Protein AF-A0A7M1AX62-F1 (afdb_monomer_lite)

pLDDT: mean 87.51, std 15.7, range [32.75, 97.38]

Structure (mmCIF, N/CA/C/O backbone):
data_AF-A0A7M1AX62-F1
#
_entry.id   AF-A0A7M1AX62-F1
#
loop_
_atom_site.group_PDB
_atom_site.id
_atom_site.type_symbol
_atom_site.label_atom_id
_atom_site.label_alt_id
_atom_site.label_comp_id
_atom_site.label_asym_id
_atom_site.label_entity_id
_atom_site.label_seq_id
_atom_site.pdbx_PDB_ins_code
_atom_site.Cartn_x
_atom_site.Cartn_y
_atom_site.Cartn_z
_atom_site.occupancy
_atom_site.B_iso_or_equiv
_atom_site.auth_seq_id
_atom_site.auth_comp_id
_atom_site.auth_asym_id
_atom_site.auth_atom_id
_atom_site.pdbx_PDB_model_num
ATOM 1 N N . MET A 1 1 ? 12.061 13.357 -17.470 1.00 38.53 1 MET A N 1
ATOM 2 C CA . MET A 1 1 ? 11.250 14.117 -16.501 1.00 38.53 1 MET A CA 1
ATOM 3 C C . MET A 1 1 ? 10.064 13.229 -16.221 1.00 38.53 1 MET A C 1
ATOM 5 O O . MET A 1 1 ? 9.135 13.228 -17.014 1.00 38.53 1 MET A O 1
ATOM 9 N N . GLU A 1 2 ? 10.196 12.360 -15.226 1.00 40.31 2 GLU A N 1
ATOM 10 C CA . GLU A 1 2 ? 9.164 11.384 -14.870 1.00 40.31 2 GLU A CA 1
ATOM 11 C C . GLU A 1 2 ? 8.311 12.013 -13.772 1.00 40.31 2 GLU A C 1
ATOM 13 O O . GLU A 1 2 ? 8.803 12.380 -12.705 1.00 40.31 2 GLU A O 1
ATOM 18 N N . LEU A 1 3 ? 7.058 12.280 -14.125 1.00 43.25 3 LEU A N 1
ATOM 19 C CA . LEU A 1 3 ? 6.041 12.811 -13.232 1.00 43.25 3 LEU A CA 1
ATOM 20 C C . LEU A 1 3 ? 5.415 11.608 -12.517 1.00 43.25 3 LEU A C 1
ATOM 22 O O . LEU A 1 3 ? 4.467 11.019 -13.019 1.00 43.25 3 LEU A O 1
ATOM 26 N N . HIS A 1 4 ? 5.989 11.223 -11.379 1.00 51.25 4 HIS A N 1
ATOM 27 C CA . HIS A 1 4 ? 5.451 10.187 -10.492 1.00 51.25 4 HIS A CA 1
ATOM 28 C C . HIS A 1 4 ? 4.299 10.771 -9.661 1.00 51.25 4 HIS A C 1
ATOM 30 O O . HIS A 1 4 ? 4.514 11.179 -8.523 1.00 51.25 4 HIS A O 1
ATOM 36 N N . GLY A 1 5 ? 3.111 10.938 -10.249 1.00 49.91 5 GLY A N 1
ATOM 37 C CA . GLY A 1 5 ? 1.993 11.545 -9.510 1.00 49.91 5 GLY A CA 1
ATOM 38 C C . GLY A 1 5 ? 0.576 11.307 -10.026 1.00 49.91 5 GLY A C 1
ATOM 39 O O . GLY A 1 5 ? -0.352 11.786 -9.388 1.00 49.91 5 GLY A O 1
ATOM 40 N N . ASP A 1 6 ? 0.387 10.588 -11.136 1.00 54.06 6 ASP A N 1
ATOM 41 C CA . ASP A 1 6 ? -0.943 10.362 -11.734 1.00 54.06 6 ASP A CA 1
ATOM 42 C C . ASP A 1 6 ? -1.191 8.884 -12.115 1.00 54.06 6 ASP A C 1
ATOM 44 O O . ASP A 1 6 ? -2.108 8.595 -12.885 1.00 54.06 6 ASP A O 1
ATOM 48 N N . GLU A 1 7 ? -0.390 7.931 -11.623 1.00 62.75 7 GLU A N 1
ATOM 49 C CA . GLU A 1 7 ? -0.633 6.510 -11.916 1.00 62.75 7 GLU A CA 1
ATOM 50 C C . GLU A 1 7 ? -1.846 6.002 -11.132 1.00 62.75 7 GLU A C 1
ATOM 52 O O . GLU A 1 7 ? -1.963 6.176 -9.915 1.00 62.75 7 GLU A O 1
ATOM 57 N N . HIS A 1 8 ? -2.791 5.375 -11.836 1.00 84.62 8 HIS A N 1
ATOM 58 C CA . HIS A 1 8 ? -3.988 4.859 -11.188 1.00 84.62 8 HIS A CA 1
ATOM 59 C C . HIS A 1 8 ? -3.603 3.683 -10.267 1.00 84.62 8 HIS A C 1
ATOM 61 O O . HIS A 1 8 ? -2.853 2.803 -10.685 1.00 84.62 8 HIS A O 1
ATOM 67 N N . PRO A 1 9 ? -4.182 3.549 -9.056 1.00 88.69 9 PRO A 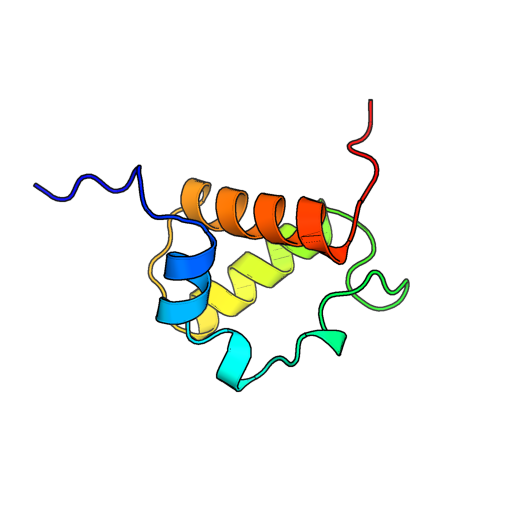N 1
ATOM 68 C CA . PRO A 1 9 ? -3.846 2.458 -8.131 1.00 88.69 9 PRO A CA 1
ATOM 69 C C . PRO A 1 9 ? -3.973 1.048 -8.724 1.00 88.69 9 PRO A C 1
ATOM 71 O O . PRO A 1 9 ? -3.291 0.125 -8.292 1.00 88.69 9 PRO A O 1
ATOM 74 N N . GLN A 1 10 ? -4.857 0.876 -9.711 1.00 89.94 10 GLN A N 1
ATOM 75 C CA . GLN A 1 10 ? -5.009 -0.384 -10.434 1.00 89.94 10 GLN A CA 1
ATOM 76 C C . GLN A 1 10 ? -3.810 -0.674 -11.351 1.00 89.94 10 GLN A C 1
ATOM 78 O O . GLN A 1 10 ? -3.387 -1.821 -11.418 1.00 89.94 10 GLN A O 1
ATOM 83 N N . GLU A 1 11 ? -3.251 0.344 -12.007 1.00 92.31 11 GLU A N 1
ATOM 84 C CA . GLU A 1 11 ? -2.075 0.217 -12.880 1.00 92.31 11 GLU A CA 1
ATOM 85 C C . GLU A 1 11 ? -0.841 -0.134 -12.051 1.00 92.31 11 GLU A C 1
ATOM 87 O O . GLU A 1 11 ? -0.163 -1.109 -12.359 1.00 92.31 11 GLU A O 1
ATOM 92 N N . LEU A 1 12 ? -0.651 0.545 -10.913 1.00 94.25 12 LEU A N 1
ATOM 93 C CA . LEU A 1 12 ? 0.366 0.181 -9.926 1.00 94.25 12 LEU A CA 1
ATOM 94 C C . LEU A 1 12 ? 0.237 -1.306 -9.549 1.00 94.25 12 LEU A C 1
ATOM 96 O O . LEU A 1 12 ? 1.173 -2.089 -9.699 1.00 94.25 12 LEU A O 1
ATOM 100 N N . MET A 1 13 ? -0.944 -1.747 -9.112 1.00 93.50 13 MET A N 1
ATOM 101 C CA . MET A 1 13 ? -1.159 -3.149 -8.730 1.00 93.50 13 MET A CA 1
ATOM 102 C C . MET A 1 13 ? -0.867 -4.156 -9.854 1.00 93.50 13 MET A C 1
ATOM 104 O O . MET A 1 13 ? -0.367 -5.255 -9.574 1.00 93.50 13 MET A O 1
ATOM 108 N N . AS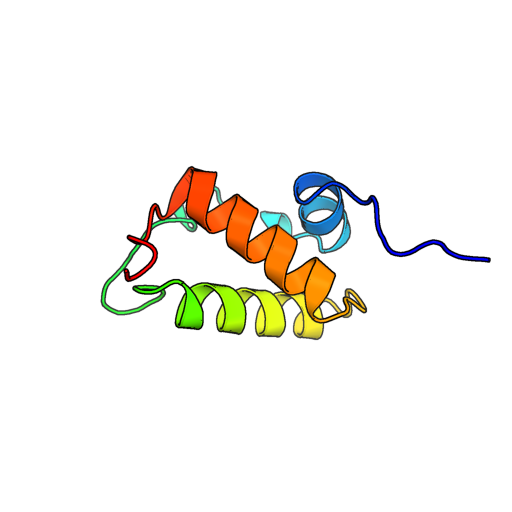P A 1 14 ? -1.189 -3.803 -11.097 1.00 92.62 14 ASP A N 1
ATOM 109 C CA . ASP A 1 14 ? -0.939 -4.643 -12.265 1.00 92.62 14 ASP A CA 1
ATOM 110 C C . ASP A 1 14 ? 0.572 -4.719 -12.566 1.00 92.62 14 ASP A C 1
ATOM 112 O O . ASP A 1 14 ? 1.106 -5.823 -12.714 1.00 92.62 14 ASP A O 1
ATOM 116 N N . ASP A 1 15 ? 1.287 -3.592 -12.518 1.00 93.12 15 ASP A N 1
ATOM 117 C CA . ASP A 1 15 ? 2.739 -3.507 -12.734 1.00 93.12 15 ASP A CA 1
ATOM 118 C C . ASP A 1 15 ? 3.539 -4.230 -11.642 1.00 93.12 15 ASP A C 1
ATOM 120 O O . ASP A 1 15 ? 4.478 -4.986 -11.923 1.00 93.12 15 ASP A O 1
ATOM 124 N N . ALA A 1 16 ? 3.113 -4.109 -10.382 1.00 94.00 16 ALA A N 1
ATOM 125 C CA . ALA A 1 16 ? 3.676 -4.872 -9.266 1.00 94.00 16 ALA A CA 1
ATOM 126 C C . ALA A 1 16 ? 3.255 -6.351 -9.260 1.00 94.00 16 ALA A C 1
ATOM 128 O O . ALA A 1 16 ? 3.642 -7.099 -8.358 1.00 94.00 16 ALA A O 1
ATOM 129 N N . ASN A 1 17 ? 2.484 -6.798 -10.259 1.00 93.44 17 ASN A N 1
ATOM 130 C CA . ASN A 1 17 ? 2.045 -8.178 -10.427 1.00 93.44 17 ASN A CA 1
ATOM 131 C C . ASN A 1 17 ? 1.334 -8.744 -9.183 1.00 93.44 17 ASN A C 1
ATOM 133 O O . ASN A 1 17 ? 1.489 -9.927 -8.857 1.00 93.44 17 ASN A O 1
ATOM 137 N N . CYS A 1 18 ? 0.527 -7.936 -8.481 1.00 93.88 18 CYS A N 1
ATOM 138 C CA . CYS A 1 18 ? -0.125 -8.352 -7.232 1.00 93.88 18 CYS A CA 1
ATOM 139 C C . CYS A 1 18 ? -0.924 -9.657 -7.396 1.00 93.88 18 CYS A C 1
ATOM 141 O O . CYS A 1 18 ? -0.863 -10.554 -6.551 1.00 93.88 18 CYS A O 1
ATOM 143 N N . MET A 1 19 ? -1.615 -9.807 -8.528 1.00 94.06 19 MET A N 1
ATOM 144 C CA . MET A 1 19 ? -2.465 -10.967 -8.816 1.00 94.06 19 MET A CA 1
ATOM 145 C C . MET A 1 19 ? -1.692 -12.248 -9.165 1.00 94.06 19 MET A C 1
ATOM 147 O O . MET A 1 19 ? -2.292 -13.309 -9.319 1.00 94.06 19 MET A O 1
ATOM 151 N N . ARG A 1 20 ? -0.357 -12.197 -9.265 1.00 94.50 20 ARG A N 1
ATOM 152 C CA . ARG A 1 20 ? 0.468 -13.404 -9.428 1.00 94.50 20 ARG A CA 1
ATOM 153 C C . ARG A 1 20 ? 0.472 -14.269 -8.165 1.00 94.50 20 ARG A C 1
ATOM 155 O O . ARG A 1 20 ? 0.573 -15.491 -8.267 1.00 94.50 20 ARG A O 1
ATOM 162 N N . CYS A 1 21 ? 0.386 -13.634 -6.996 1.00 94.75 21 CYS A N 1
ATOM 163 C CA . CYS A 1 21 ? 0.393 -14.296 -5.689 1.00 94.75 21 CYS A CA 1
ATOM 164 C C . CYS A 1 21 ? -0.951 -14.196 -4.957 1.00 94.75 21 CYS A C 1
ATOM 166 O O . CYS A 1 21 ? -1.193 -14.983 -4.046 1.00 94.75 21 CYS A O 1
ATOM 168 N N . HIS A 1 22 ? -1.803 -13.243 -5.337 1.00 92.56 22 HIS A N 1
ATOM 169 C CA . HIS A 1 22 ? -3.095 -12.998 -4.706 1.00 92.56 22 HIS A CA 1
ATOM 170 C C . HIS A 1 22 ? -4.260 -13.338 -5.634 1.00 92.56 22 HIS A C 1
ATOM 172 O O . HIS A 1 22 ? -4.221 -13.078 -6.834 1.00 92.56 22 HIS A O 1
ATOM 178 N N . ALA A 1 23 ? -5.339 -13.847 -5.052 1.00 94.00 23 ALA A N 1
ATOM 179 C CA . ALA A 1 23 ? -6.669 -13.841 -5.636 1.00 94.00 23 ALA A CA 1
ATOM 180 C C . ALA A 1 23 ? -7.514 -12.735 -4.991 1.00 94.00 23 ALA A C 1
ATOM 182 O O . ALA A 1 23 ? -7.235 -12.276 -3.887 1.00 94.00 23 ALA A O 1
ATOM 183 N N . THR A 1 24 ? -8.612 -12.337 -5.638 1.00 89.50 24 THR A N 1
ATOM 184 C CA . THR A 1 24 ? -9.520 -11.313 -5.087 1.00 89.50 24 THR A CA 1
ATOM 185 C C . THR A 1 24 ? -10.051 -11.686 -3.697 1.00 89.50 24 THR A C 1
ATOM 187 O O . THR A 1 24 ? -10.292 -10.804 -2.883 1.00 89.50 24 THR A O 1
ATOM 190 N N . SER A 1 25 ? -10.185 -12.985 -3.401 1.00 90.00 25 SER A N 1
ATOM 191 C CA . SER A 1 25 ? -10.591 -13.502 -2.087 1.00 90.00 25 S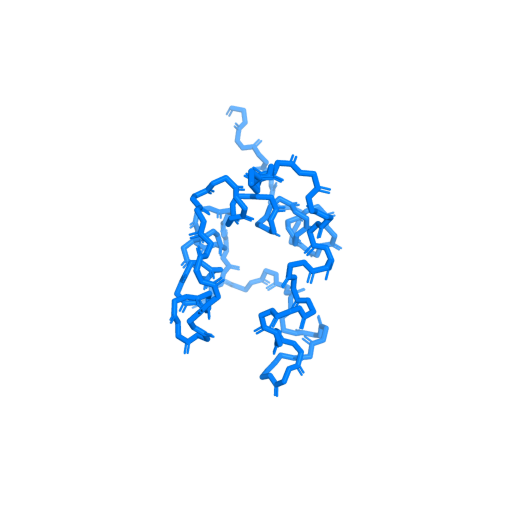ER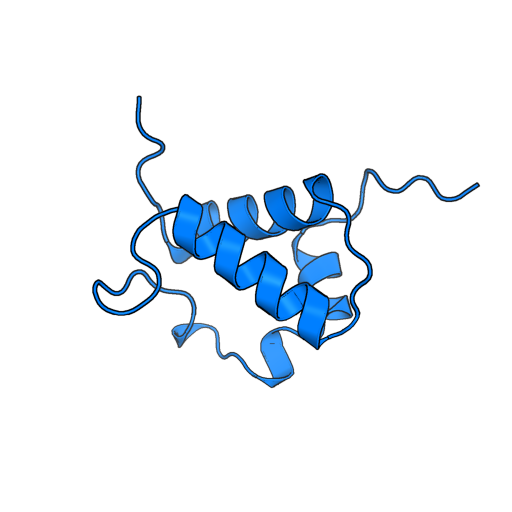 A CA 1
ATOM 192 C C . SER A 1 25 ? -9.563 -13.284 -0.971 1.00 90.00 25 SER A C 1
ATOM 194 O O . SER A 1 25 ? -9.898 -13.460 0.195 1.00 90.00 25 SER A O 1
ATOM 196 N N . ASP A 1 26 ? -8.313 -12.948 -1.299 1.00 92.19 26 ASP A N 1
ATOM 197 C CA . ASP A 1 26 ? -7.295 -12.620 -0.296 1.00 92.19 26 ASP A CA 1
ATOM 198 C C . ASP A 1 26 ? -7.438 -11.186 0.226 1.00 92.19 26 ASP A C 1
ATOM 200 O O . ASP A 1 26 ? -6.924 -10.870 1.301 1.00 92.19 26 ASP A O 1
ATOM 204 N N . PHE A 1 27 ? -8.139 -10.322 -0.514 1.00 93.19 27 PHE A N 1
ATOM 205 C CA . PHE A 1 27 ? -8.412 -8.947 -0.117 1.00 93.19 27 PHE A CA 1
ATOM 206 C C . PHE A 1 27 ? -9.685 -8.892 0.721 1.00 93.19 27 PHE A C 1
ATOM 208 O O . PHE A 1 27 ? -10.759 -8.543 0.240 1.00 93.19 27 PHE A O 1
ATOM 215 N N . GLU A 1 28 ? -9.567 -9.262 1.990 1.00 91.50 28 GLU A N 1
ATOM 216 C CA . GLU A 1 28 ? -10.645 -9.112 2.962 1.00 91.50 28 GLU A CA 1
ATOM 217 C C . GLU A 1 28 ? -10.091 -8.956 4.387 1.00 91.50 28 GLU A C 1
ATOM 219 O O . GLU A 1 28 ? -9.017 -9.489 4.700 1.00 91.50 28 GLU A O 1
ATOM 224 N N . PRO A 1 29 ? -10.802 -8.249 5.284 1.00 88.88 29 PRO A N 1
ATOM 225 C CA . PRO A 1 29 ? -10.389 -8.124 6.673 1.00 88.88 29 PRO A CA 1
ATOM 226 C C . PRO A 1 29 ? -10.363 -9.483 7.371 1.00 88.88 29 PRO A C 1
ATOM 228 O O . PRO A 1 29 ? -11.359 -10.205 7.372 1.00 88.88 29 PRO A O 1
ATOM 231 N N . ARG A 1 30 ? -9.252 -9.808 8.036 1.00 89.88 30 ARG A N 1
ATOM 232 C CA . ARG A 1 30 ? -9.152 -10.989 8.908 1.00 89.88 30 ARG A CA 1
ATOM 233 C C . ARG A 1 30 ? -8.395 -10.640 10.178 1.00 89.88 30 ARG A C 1
ATOM 235 O O . ARG A 1 30 ? -7.334 -10.016 10.103 1.00 89.88 30 ARG A O 1
ATOM 242 N N . GLU A 1 31 ? -8.925 -11.029 11.337 1.00 83.38 31 GLU A N 1
ATOM 243 C CA . GLU A 1 31 ? -8.372 -10.640 12.643 1.00 83.38 31 GLU A CA 1
ATOM 244 C C . GLU A 1 31 ? -6.902 -11.045 12.804 1.00 83.38 31 GLU A C 1
ATOM 246 O O . GLU A 1 31 ? -6.098 -10.260 13.315 1.00 83.38 31 GLU A O 1
ATOM 251 N N . GLU A 1 32 ? -6.549 -12.232 12.314 1.00 86.88 32 GLU A N 1
ATOM 252 C CA . GLU A 1 32 ? -5.213 -12.820 12.353 1.00 86.88 32 GLU A CA 1
ATOM 253 C C . GLU A 1 32 ? -4.268 -12.302 11.257 1.00 86.88 32 GLU A C 1
ATOM 255 O O . GLU A 1 32 ? -3.059 -12.517 11.344 1.00 86.88 32 GLU A O 1
ATOM 260 N N . LYS A 1 33 ? -4.797 -11.606 10.242 1.00 87.38 33 LYS A N 1
ATOM 261 C CA . LYS A 1 33 ? -4.018 -11.023 9.141 1.00 87.38 33 LYS A CA 1
ATOM 262 C C . LYS A 1 33 ? -4.116 -9.491 9.163 1.00 87.38 33 LYS A C 1
ATOM 264 O O . LYS A 1 33 ? -3.644 -8.820 10.089 1.00 87.38 33 LYS A O 1
ATOM 269 N N . VAL A 1 34 ? -4.714 -8.929 8.116 1.00 93.50 34 VAL A N 1
ATOM 270 C CA . VAL A 1 34 ? -4.929 -7.502 7.924 1.00 93.50 34 VAL A CA 1
ATOM 271 C C . VAL A 1 34 ? -6.274 -7.139 8.545 1.00 93.50 34 VAL A C 1
ATOM 273 O O . VAL A 1 34 ? -7.331 -7.494 8.033 1.00 93.50 34 VAL A O 1
ATOM 276 N N . ASN A 1 35 ? -6.222 -6.433 9.673 1.00 93.75 35 ASN A N 1
ATOM 277 C CA . ASN A 1 35 ? -7.395 -6.042 10.463 1.00 93.75 35 ASN A CA 1
ATOM 278 C C . ASN A 1 35 ? -7.477 -4.526 10.722 1.00 93.75 35 ASN A C 1
ATOM 280 O O . ASN A 1 35 ? -8.263 -4.069 11.547 1.00 93.75 35 ASN A O 1
ATOM 284 N N . SER A 1 36 ? -6.619 -3.748 10.065 1.00 95.44 36 SER A N 1
ATOM 285 C CA . SER A 1 36 ? -6.598 -2.290 10.147 1.00 95.44 36 SER A CA 1
ATOM 286 C C . SER A 1 36 ? -5.887 -1.707 8.932 1.00 95.44 36 SER A C 1
ATOM 288 O O . SER A 1 36 ? -4.997 -2.348 8.367 1.00 95.44 36 SER A O 1
ATOM 290 N N . PHE A 1 37 ? -6.206 -0.455 8.597 1.00 95.44 37 PHE A N 1
ATOM 291 C CA . PHE A 1 37 ? -5.563 0.267 7.498 1.00 95.44 37 PHE A CA 1
ATOM 292 C C . PHE A 1 37 ? -4.038 0.331 7.657 1.00 95.44 37 PHE A C 1
ATOM 294 O O . PHE A 1 37 ? -3.296 0.084 6.716 1.00 95.44 37 PHE A O 1
ATOM 301 N N . LYS A 1 38 ? -3.548 0.563 8.883 1.00 95.50 38 LYS A N 1
ATOM 302 C CA . LYS A 1 38 ? -2.106 0.579 9.170 1.00 95.50 38 LYS A CA 1
ATOM 303 C C . LYS A 1 38 ? -1.429 -0.745 8.799 1.00 95.50 38 LYS A C 1
ATOM 305 O O . LYS A 1 38 ? -0.339 -0.734 8.235 1.00 95.50 38 LYS A O 1
ATOM 310 N N . LYS A 1 39 ? -2.056 -1.882 9.123 1.00 96.12 39 LYS A N 1
ATOM 311 C CA . LYS A 1 39 ? -1.527 -3.200 8.744 1.00 96.12 39 LYS A CA 1
ATOM 312 C C . LYS A 1 39 ? -1.637 -3.449 7.243 1.00 96.12 39 LYS A C 1
ATOM 314 O O . LYS A 1 39 ? -0.714 -4.028 6.685 1.00 96.12 39 LYS A O 1
ATOM 319 N N . LEU A 1 40 ? -2.725 -3.008 6.608 1.00 97.06 40 LEU A N 1
ATOM 320 C CA . LEU A 1 40 ? -2.888 -3.096 5.157 1.00 97.06 40 LEU A CA 1
ATOM 321 C C . LEU A 1 40 ? -1.750 -2.362 4.452 1.00 97.06 40 LEU A C 1
ATOM 323 O O . LEU A 1 40 ? -1.037 -2.966 3.662 1.00 97.06 40 LEU A O 1
ATOM 327 N N . HIS A 1 41 ? -1.531 -1.100 4.814 1.00 97.38 41 HIS A N 1
ATOM 328 C CA . HIS A 1 41 ? -0.487 -0.269 4.229 1.00 97.38 41 HIS A CA 1
ATOM 329 C C . HIS A 1 41 ? 0.914 -0.851 4.442 1.00 97.38 41 HIS A C 1
ATOM 331 O O . HIS A 1 41 ? 1.710 -0.925 3.509 1.00 97.38 41 HIS A O 1
ATOM 337 N N . HIS A 1 42 ? 1.188 -1.372 5.641 1.00 97.00 42 HIS A N 1
ATOM 338 C CA . HIS A 1 42 ? 2.432 -2.094 5.898 1.00 97.00 42 HIS A CA 1
ATOM 339 C C . HIS A 1 42 ? 2.597 -3.316 4.979 1.00 97.00 42 HIS A C 1
ATOM 341 O O . HIS A 1 42 ? 3.669 -3.516 4.411 1.00 97.00 42 HIS A O 1
ATOM 347 N N . GLN A 1 43 ? 1.542 -4.116 4.804 1.00 96.19 43 GLN A N 1
ATOM 348 C CA . GLN A 1 43 ? 1.588 -5.305 3.955 1.00 96.19 43 GLN A CA 1
ATOM 349 C C . GLN A 1 43 ? 1.764 -4.954 2.473 1.00 96.19 43 GLN A C 1
ATOM 351 O O . GLN A 1 43 ? 2.517 -5.637 1.783 1.00 96.19 43 GLN A O 1
ATOM 356 N N . VAL A 1 44 ? 1.117 -3.884 1.999 1.00 96.50 44 VAL A N 1
ATOM 357 C CA . VAL A 1 44 ? 1.311 -3.346 0.643 1.00 96.50 44 VAL A CA 1
ATOM 358 C C . VAL A 1 44 ? 2.774 -2.962 0.434 1.00 96.50 44 VAL A C 1
ATOM 360 O O . VAL A 1 44 ? 3.362 -3.395 -0.552 1.00 96.50 44 VAL A O 1
ATOM 363 N N . GLY A 1 45 ? 3.390 -2.251 1.385 1.00 96.75 45 GLY A N 1
ATOM 364 C CA . GLY A 1 45 ? 4.813 -1.904 1.321 1.00 96.75 45 GLY A CA 1
ATOM 365 C C . GLY A 1 45 ? 5.723 -3.132 1.226 1.00 96.75 45 GLY A C 1
ATOM 366 O O . GLY A 1 45 ? 6.554 -3.210 0.329 1.00 96.75 45 GLY A O 1
ATOM 367 N N . VAL A 1 46 ? 5.503 -4.144 2.074 1.00 95.50 46 VAL A N 1
ATOM 368 C CA . VAL A 1 46 ? 6.270 -5.405 2.022 1.00 95.50 46 VAL A CA 1
ATOM 369 C C . VAL A 1 46 ? 6.112 -6.110 0.669 1.00 95.50 46 VAL A C 1
ATOM 371 O O . VAL A 1 46 ? 7.083 -6.637 0.127 1.00 95.50 46 VAL A O 1
ATOM 374 N N . CYS A 1 47 ? 4.901 -6.144 0.110 1.00 95.69 47 CYS A N 1
ATOM 375 C CA . CYS A 1 47 ? 4.661 -6.753 -1.199 1.00 95.69 47 CYS A CA 1
ATOM 376 C C . CYS A 1 47 ? 5.315 -5.960 -2.340 1.00 95.69 47 CYS A C 1
ATOM 378 O O . CYS A 1 47 ? 5.880 -6.578 -3.243 1.00 95.69 47 CYS A O 1
ATOM 380 N N . ALA A 1 48 ? 5.263 -4.628 -2.294 1.00 95.31 48 ALA A N 1
ATOM 381 C CA . ALA A 1 48 ? 5.909 -3.757 -3.272 1.00 95.31 48 ALA A CA 1
ATOM 382 C C . ALA A 1 48 ? 7.435 -3.948 -3.259 1.00 95.31 48 ALA A C 1
ATOM 384 O O . ALA A 1 48 ? 8.040 -4.145 -4.312 1.00 95.31 48 ALA A O 1
ATOM 385 N N . ASP A 1 49 ? 8.042 -3.995 -2.070 1.00 94.62 49 ASP A N 1
ATOM 386 C CA . ASP A 1 49 ? 9.485 -4.184 -1.907 1.00 94.62 49 ASP A CA 1
ATOM 387 C C . ASP A 1 49 ? 9.936 -5.570 -2.403 1.00 94.62 49 ASP A C 1
ATOM 389 O O . ASP A 1 49 ? 10.917 -5.682 -3.136 1.00 94.62 49 ASP A O 1
ATOM 393 N N . ASN A 1 50 ? 9.188 -6.632 -2.076 1.00 94.94 50 ASN A N 1
ATOM 394 C CA . ASN A 1 50 ? 9.498 -7.996 -2.529 1.00 94.94 50 ASN A CA 1
ATOM 395 C C . ASN A 1 50 ? 9.376 -8.179 -4.049 1.00 94.94 50 ASN A C 1
ATOM 397 O O . ASN A 1 50 ? 10.033 -9.056 -4.611 1.00 94.94 50 ASN A O 1
ATOM 401 N N . ASN A 1 51 ? 8.537 -7.375 -4.707 1.00 94.50 51 ASN A N 1
ATOM 402 C CA . ASN A 1 51 ? 8.413 -7.357 -6.165 1.00 94.50 51 ASN A CA 1
ATOM 403 C C . ASN A 1 51 ? 9.289 -6.283 -6.824 1.00 94.50 51 ASN A C 1
ATOM 405 O O . ASN A 1 51 ? 9.214 -6.115 -8.037 1.00 94.50 51 ASN A O 1
ATOM 409 N N . PHE A 1 52 ? 10.136 -5.587 -6.055 1.00 93.94 52 PHE A N 1
ATOM 410 C CA . PHE A 1 52 ? 11.006 -4.513 -6.541 1.00 93.94 52 PHE A CA 1
ATOM 411 C C . PHE A 1 52 ? 10.244 -3.424 -7.312 1.00 93.94 52 PHE A C 1
ATOM 413 O O . PHE A 1 52 ? 10.767 -2.867 -8.274 1.00 93.94 52 PHE A O 1
ATOM 420 N N . ALA A 1 53 ? 9.016 -3.115 -6.882 1.00 92.56 53 ALA A N 1
ATOM 421 C CA . ALA A 1 53 ? 8.129 -2.186 -7.581 1.00 92.56 53 ALA A CA 1
ATOM 422 C C . ALA A 1 53 ? 8.651 -0.736 -7.590 1.00 92.56 53 ALA A C 1
ATOM 424 O O . ALA A 1 53 ? 8.220 0.069 -8.403 1.00 92.56 53 ALA A O 1
ATOM 425 N N . GLY A 1 54 ? 9.589 -0.394 -6.697 1.00 92.94 54 GLY A N 1
ATOM 426 C CA . GLY A 1 54 ? 10.235 0.923 -6.677 1.00 92.94 54 GLY A CA 1
ATOM 427 C C . GLY A 1 54 ? 9.342 2.064 -6.184 1.00 92.94 54 GLY A C 1
ATOM 428 O O . GLY A 1 54 ? 9.740 3.217 -6.305 1.00 92.94 54 GLY A O 1
ATOM 429 N N . TRP A 1 55 ? 8.176 1.746 -5.616 1.00 94.06 55 TRP A N 1
ATOM 430 C C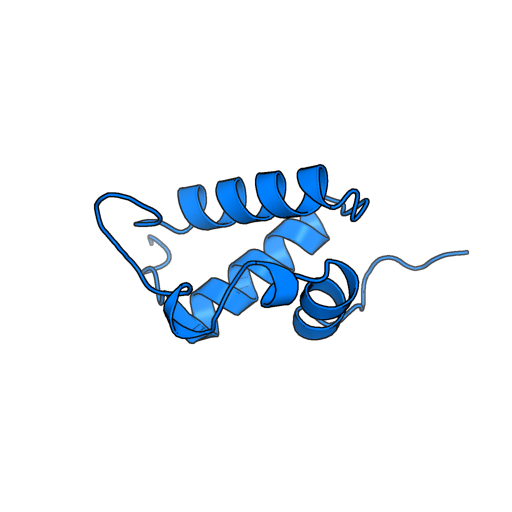A . TRP A 1 55 ? 7.193 2.737 -5.194 1.00 94.06 55 TRP A CA 1
ATOM 431 C C . TRP A 1 55 ? 7.673 3.626 -4.054 1.00 94.06 55 TRP A C 1
ATOM 433 O O . TRP A 1 55 ? 8.230 3.160 -3.050 1.00 94.06 55 TRP A O 1
ATOM 443 N N . PHE A 1 56 ? 7.341 4.902 -4.170 1.00 94.75 56 PHE A N 1
ATOM 444 C CA . PHE A 1 56 ? 7.378 5.868 -3.089 1.00 94.75 56 PHE A CA 1
ATOM 445 C C . PHE A 1 56 ? 6.221 5.636 -2.103 1.00 94.75 56 PHE A C 1
ATOM 447 O O . PHE A 1 56 ? 5.274 4.887 -2.352 1.00 94.75 56 PHE A O 1
ATOM 454 N N . GLU A 1 57 ? 6.289 6.282 -0.937 1.00 94.00 57 GLU A N 1
ATOM 455 C CA . GLU A 1 57 ? 5.270 6.117 0.110 1.00 94.00 57 GLU A CA 1
ATOM 456 C C . GLU A 1 57 ? 3.877 6.612 -0.316 1.00 94.00 57 GLU A C 1
ATOM 458 O O . GLU A 1 57 ? 2.876 6.070 0.147 1.00 94.00 57 GLU A O 1
ATOM 463 N N . GLU A 1 58 ? 3.802 7.590 -1.222 1.00 93.56 58 GLU A N 1
ATOM 464 C CA . GLU A 1 58 ? 2.544 8.111 -1.776 1.00 93.56 58 GLU A CA 1
ATOM 465 C C . GLU A 1 58 ? 1.841 7.057 -2.646 1.00 93.56 58 GLU A C 1
ATOM 467 O O . GLU A 1 58 ? 0.682 6.733 -2.400 1.00 93.56 58 GLU A O 1
ATOM 472 N N . GLU A 1 59 ? 2.569 6.401 -3.551 1.00 95.12 59 GLU A N 1
ATOM 473 C CA . GLU A 1 59 ? 2.048 5.313 -4.394 1.00 95.12 59 GLU A CA 1
ATOM 474 C C . GLU A 1 59 ? 1.607 4.105 -3.545 1.00 95.12 59 GLU A C 1
ATOM 476 O O . GLU A 1 59 ? 0.528 3.535 -3.744 1.00 95.12 59 GLU A O 1
ATOM 481 N N . LYS A 1 60 ? 2.386 3.747 -2.509 1.00 96.12 60 LYS A N 1
ATOM 482 C CA . LYS A 1 60 ? 1.981 2.717 -1.533 1.00 96.12 60 LYS A CA 1
ATOM 483 C C . LYS A 1 60 ? 0.686 3.107 -0.824 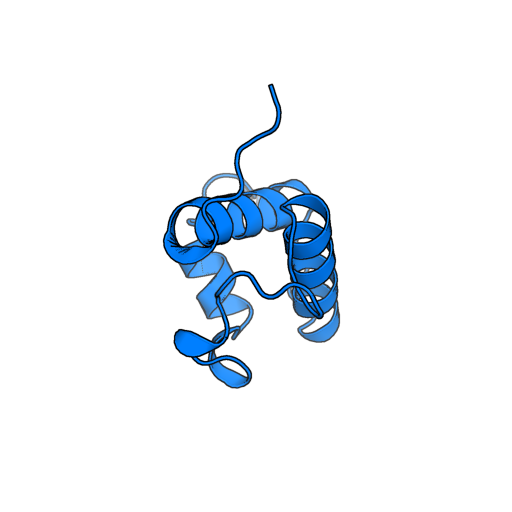1.00 96.12 60 LYS A C 1
ATOM 485 O O . LYS A 1 60 ? -0.162 2.244 -0.568 1.00 96.12 60 LYS A O 1
ATOM 490 N N . LEU A 1 61 ? 0.537 4.379 -0.458 1.00 95.44 61 LEU A N 1
ATOM 491 C CA . LEU A 1 61 ? -0.651 4.897 0.212 1.00 95.44 61 LEU A CA 1
ATOM 492 C C . LEU A 1 61 ? -1.868 4.868 -0.719 1.00 95.44 61 LEU A C 1
ATOM 494 O O . LEU A 1 61 ? -2.939 4.449 -0.280 1.00 95.44 61 LEU A O 1
ATOM 498 N N . ASP A 1 62 ? -1.703 5.204 -1.994 1.00 94.69 62 ASP A N 1
ATOM 499 C CA . ASP A 1 62 ? -2.767 5.179 -2.998 1.00 94.69 62 ASP A CA 1
ATOM 500 C C . ASP A 1 62 ? -3.294 3.765 -3.256 1.00 94.69 62 ASP A C 1
ATOM 502 O O . ASP A 1 62 ? -4.508 3.535 -3.203 1.00 94.69 62 ASP A O 1
ATOM 506 N N . VAL A 1 63 ? -2.404 2.777 -3.405 1.00 95.56 63 VAL A N 1
ATOM 507 C CA . VAL A 1 63 ? -2.803 1.359 -3.487 1.00 95.56 63 VAL A CA 1
ATOM 508 C C . VAL A 1 63 ? -3.506 0.906 -2.207 1.00 95.56 63 VAL A C 1
ATOM 510 O O . VAL A 1 63 ? -4.524 0.213 -2.258 1.00 95.56 63 VAL A O 1
ATOM 513 N N . SER A 1 64 ? -3.011 1.331 -1.043 1.00 96.38 64 SER A N 1
ATOM 514 C CA . SER A 1 64 ? -3.620 0.985 0.247 1.00 96.38 64 SER A CA 1
ATOM 515 C C . SER A 1 64 ? -5.028 1.564 0.391 1.00 96.38 64 SER A C 1
ATOM 517 O O . SER A 1 64 ? -5.937 0.854 0.815 1.00 96.38 64 SER A O 1
ATOM 519 N N . ASN A 1 65 ? -5.227 2.826 0.003 1.00 95.38 65 ASN A N 1
ATOM 520 C CA . ASN A 1 65 ? -6.531 3.487 -0.015 1.00 95.38 65 ASN A CA 1
ATOM 521 C C . ASN A 1 65 ? -7.487 2.812 -0.999 1.00 95.38 65 ASN A C 1
ATOM 523 O O . ASN A 1 65 ? -8.653 2.600 -0.671 1.00 95.38 65 ASN A O 1
ATOM 527 N N . HIS A 1 66 ? -7.000 2.437 -2.183 1.00 94.31 66 HIS A N 1
ATOM 528 C CA . HIS A 1 66 ? -7.803 1.732 -3.175 1.00 94.31 66 HIS A CA 1
ATOM 529 C C . HIS A 1 66 ? -8.288 0.374 -2.655 1.00 94.31 66 HIS A C 1
ATOM 531 O O . HIS A 1 66 ? -9.481 0.070 -2.726 1.00 94.31 66 HIS A O 1
ATOM 537 N N . LEU A 1 67 ? -7.378 -0.427 -2.091 1.00 94.81 67 LEU A N 1
ATOM 538 C CA . LEU A 1 67 ? -7.707 -1.720 -1.495 1.00 94.81 67 LEU A CA 1
ATOM 539 C C . LEU A 1 67 ? -8.665 -1.561 -0.313 1.00 94.81 67 LEU A C 1
ATOM 541 O O . LEU A 1 67 ? -9.639 -2.308 -0.216 1.00 94.81 67 LEU A O 1
ATOM 545 N N . ASP A 1 68 ? -8.429 -0.583 0.563 1.00 95.50 68 ASP A N 1
ATOM 546 C CA . ASP A 1 68 ? -9.314 -0.324 1.694 1.00 95.50 68 ASP A CA 1
ATOM 547 C C . ASP A 1 68 ? -10.721 0.052 1.229 1.00 95.50 68 ASP A C 1
ATOM 549 O O . ASP A 1 68 ? -11.696 -0.576 1.633 1.00 95.50 68 ASP A O 1
ATOM 553 N N . TRP A 1 69 ? -10.835 1.003 0.303 1.00 93.62 69 TRP A N 1
ATOM 554 C CA . TRP A 1 69 ? -12.120 1.441 -0.233 1.00 93.62 69 TRP A CA 1
ATOM 555 C C . TRP A 1 69 ? -12.892 0.323 -0.942 1.00 93.62 69 TRP A C 1
ATOM 557 O O . TRP A 1 69 ? -14.116 0.288 -0.845 1.00 93.62 69 TRP A O 1
ATOM 567 N N . LYS A 1 70 ? -12.201 -0.573 -1.655 1.00 93.19 70 LYS A N 1
ATOM 568 C CA . LYS A 1 70 ? -12.827 -1.615 -2.483 1.00 93.19 70 LYS A CA 1
ATOM 569 C C . LYS A 1 70 ? -13.148 -2.901 -1.720 1.00 93.19 70 LYS A C 1
ATOM 571 O O . LYS A 1 70 ? -14.091 -3.595 -2.093 1.00 93.19 70 LYS A O 1
ATOM 576 N N . HIS A 1 71 ? -12.346 -3.240 -0.711 1.00 94.12 71 HIS A N 1
ATOM 577 C CA . HIS A 1 71 ? -12.343 -4.579 -0.121 1.00 94.12 71 HIS A CA 1
ATOM 578 C C . HIS A 1 71 ? -12.434 -4.597 1.405 1.00 94.12 71 HIS A C 1
ATOM 580 O O . HIS A 1 71 ? -13.172 -5.409 1.961 1.00 94.12 71 HIS A O 1
ATOM 586 N N . TYR A 1 72 ? -11.673 -3.745 2.097 1.00 93.94 72 TYR A N 1
ATOM 587 C CA . TYR A 1 72 ? -11.541 -3.865 3.552 1.00 93.94 72 TYR A CA 1
ATOM 588 C C . TYR A 1 72 ? -12.528 -2.996 4.330 1.00 93.94 72 TYR A C 1
ATOM 590 O O . TYR A 1 72 ? -13.026 -3.416 5.375 1.00 93.94 72 TYR A O 1
ATOM 598 N N . HIS A 1 73 ? -12.825 -1.804 3.818 1.00 93.38 73 HIS A N 1
ATOM 599 C CA . HIS A 1 73 ? -13.699 -0.808 4.423 1.00 93.38 73 HIS A CA 1
ATOM 600 C C . HIS A 1 73 ? -13.371 -0.549 5.899 1.00 93.38 73 HIS A C 1
ATOM 602 O O . HIS A 1 73 ? -14.272 -0.454 6.745 1.00 93.38 73 HIS A O 1
ATOM 608 N N . PHE A 1 74 ? -12.081 -0.455 6.238 1.00 92.12 74 PHE A N 1
ATOM 609 C CA . PHE A 1 74 ? -11.692 -0.075 7.583 1.00 92.12 74 PHE A CA 1
ATOM 610 C C . PHE A 1 74 ? -12.283 1.298 7.879 1.00 92.12 74 PHE A C 1
ATOM 612 O O . PHE A 1 74 ? -12.151 2.246 7.108 1.00 92.12 74 PHE A O 1
ATOM 619 N N . LYS A 1 75 ? -12.973 1.425 9.017 1.00 79.88 75 LYS A N 1
ATOM 620 C CA . LYS A 1 75 ? -13.441 2.738 9.455 1.00 79.88 75 LYS A CA 1
ATOM 621 C C . LYS A 1 75 ? -12.201 3.590 9.675 1.00 79.88 75 LYS A C 1
ATOM 623 O O . LYS A 1 75 ? -11.469 3.347 10.634 1.00 79.88 75 LYS A O 1
ATOM 628 N N . SER A 1 76 ? -11.967 4.557 8.790 1.00 60.59 76 SER A N 1
ATOM 629 C CA . SER A 1 76 ? -10.989 5.612 9.014 1.00 60.59 76 SER A CA 1
ATOM 630 C C . SER A 1 76 ? -11.342 6.205 10.372 1.00 60.59 76 SER A C 1
ATOM 632 O O . SER A 1 76 ? -12.442 6.736 10.550 1.00 60.59 76 SER A O 1
ATOM 634 N N . GLY A 1 77 ? -10.492 5.967 11.370 1.00 49.09 77 GLY A N 1
ATOM 635 C CA . GLY A 1 77 ? -10.726 6.469 12.714 1.00 49.09 77 GLY A CA 1
ATOM 636 C C . GLY A 1 77 ? -10.907 7.978 12.621 1.00 49.09 77 GLY A C 1
ATOM 637 O O . GLY A 1 77 ? -9.992 8.676 12.192 1.00 49.09 77 GLY A O 1
ATOM 638 N N . LYS A 1 78 ? -12.110 8.451 12.947 1.00 32.75 78 LYS A N 1
ATOM 639 C CA . LYS A 1 78 ? -12.277 9.806 13.462 1.00 32.75 78 LYS A CA 1
ATOM 640 C C . LYS A 1 78 ? -11.560 9.916 14.800 1.00 32.75 78 LYS A C 1
ATOM 642 O O . LYS A 1 78 ? -11.569 8.902 15.536 1.00 32.75 78 LYS A O 1
#

Radius of gyration: 12.38 Å; chains: 1; bounding box: 25×28×30 Å

Sequence (78 aa):
MELHGDEHPQELMDDANCMRCHATSDFEPREEKVNSFKKLHHQVGVCADNNFAGWFEEEKLDVSNHLDWKHYHFKSGK

Secondary structure (DSSP, 8-state):
---TT---HHHHHHHTTGGGT--GGGSS--TTS--SHHHHHHHHHHHHHHTT----HHHHHHHHHHHIIIII------

Organism: NCBI:txid2590551

Foldseek 3Di:
DDDPDDDQLVNLCVLLVVVVPDDPVVLEADPVAHPALVRLLVVLVVSCVVSVSVDDSVSSNNNSVVSCVPHYVHPPDD